Protein AF-A0A3G7TXI8-F1 (afdb_monomer_lite)

Radius of gyration: 10.06 Å; chains: 1; bounding box: 22×19×29 Å

pLDDT: mean 85.7, std 10.11, range [45.81, 92.81]

Foldseek 3Di:
DADDFFDKDFAQDFAQFFAWKAAPVDPPDIDTDHGRDGRHAHPVRGGMITHHTGPDPD

Organism: NCBI:txid587753

Secondary structure (DSSP, 8-state):
-PPPTT-EEETTSB-SS-EEEEETT-TT--EEE-TTSB-PPPTT--SEEEEEEE----

Structure (mmCIF, N/CA/C/O backbone):
data_AF-A0A3G7TXI8-F1
#
_entry.id   AF-A0A3G7TXI8-F1
#
loop_
_atom_site.group_PDB
_atom_site.id
_atom_site.type_symbol
_atom_site.label_atom_id
_atom_site.label_alt_id
_atom_site.label_comp_id
_atom_site.label_asym_id
_atom_site.label_entity_id
_atom_site.label_seq_id
_atom_site.pdbx_PDB_ins_code
_atom_site.Cartn_x
_atom_site.Cartn_y
_atom_site.Cartn_z
_atom_site.occupancy
_atom_site.B_iso_or_equiv
_atom_site.auth_seq_id
_atom_site.auth_comp_id
_atom_site.auth_asym_id
_atom_site.auth_atom_id
_atom_site.pdbx_PDB_model_num
ATOM 1 N N . MET A 1 1 ? 11.446 -10.123 -10.931 1.00 52.91 1 MET A N 1
ATOM 2 C CA . MET A 1 1 ? 9.997 -10.399 -11.060 1.00 52.91 1 MET A CA 1
ATOM 3 C C . MET A 1 1 ? 9.273 -9.252 -10.389 1.00 52.91 1 MET A C 1
ATOM 5 O O . MET A 1 1 ? 9.423 -9.114 -9.184 1.00 52.91 1 MET A O 1
ATOM 9 N N . ALA A 1 2 ? 8.591 -8.394 -11.149 1.00 63.41 2 ALA A N 1
ATOM 10 C CA . ALA A 1 2 ? 7.865 -7.276 -10.558 1.00 63.41 2 ALA A CA 1
ATOM 11 C C . ALA A 1 2 ? 6.526 -7.750 -9.972 1.00 63.41 2 ALA A C 1
ATOM 13 O O . ALA A 1 2 ? 5.825 -8.542 -10.611 1.00 63.41 2 ALA A O 1
ATOM 14 N N . LEU A 1 3 ? 6.163 -7.290 -8.770 1.00 75.44 3 LEU A N 1
ATOM 15 C CA . LEU A 1 3 ? 4.827 -7.554 -8.225 1.00 75.44 3 LEU A CA 1
ATOM 16 C C . LEU A 1 3 ? 3.768 -6.823 -9.054 1.00 75.44 3 LEU A C 1
ATOM 18 O O . LEU A 1 3 ? 3.967 -5.693 -9.502 1.00 75.44 3 LEU A O 1
ATOM 22 N N . LYS A 1 4 ? 2.621 -7.476 -9.242 1.00 79.44 4 LYS A N 1
ATOM 23 C CA . LYS A 1 4 ? 1.458 -6.872 -9.900 1.00 79.44 4 LYS A CA 1
ATOM 24 C C . LYS A 1 4 ? 0.718 -5.951 -8.930 1.00 79.44 4 LYS A C 1
ATOM 26 O O . LYS A 1 4 ? 0.753 -6.162 -7.718 1.00 79.44 4 LYS A O 1
ATOM 31 N N . ALA A 1 5 ? 0.011 -4.963 -9.480 1.00 81.25 5 ALA A N 1
ATOM 32 C CA . ALA A 1 5 ? -0.952 -4.165 -8.724 1.00 81.25 5 ALA A CA 1
ATOM 33 C C . ALA A 1 5 ? -1.898 -5.076 -7.915 1.00 81.25 5 ALA A C 1
ATOM 35 O O 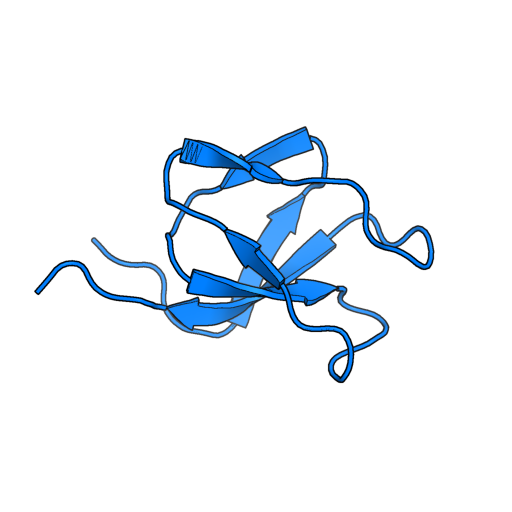. ALA A 1 5 ? -2.314 -6.128 -8.403 1.00 81.25 5 ALA A O 1
ATOM 36 N N . GLY A 1 6 ? -2.195 -4.686 -6.677 1.00 84.56 6 GLY A N 1
ATOM 37 C CA . GLY A 1 6 ? -2.929 -5.483 -5.693 1.00 84.56 6 GLY A CA 1
ATOM 38 C C . GLY A 1 6 ? -2.046 -6.262 -4.712 1.00 84.56 6 GLY A C 1
ATOM 39 O O . GLY A 1 6 ? -2.574 -6.831 -3.762 1.00 84.56 6 GLY A O 1
ATOM 40 N N . ALA A 1 7 ? -0.721 -6.274 -4.894 1.00 90.12 7 ALA A N 1
ATOM 41 C CA . ALA A 1 7 ? 0.198 -6.802 -3.887 1.00 90.12 7 ALA A CA 1
ATOM 42 C C . ALA A 1 7 ? 0.076 -6.031 -2.567 1.00 90.12 7 ALA A C 1
ATOM 44 O O . ALA A 1 7 ? -0.109 -4.817 -2.580 1.00 90.12 7 ALA A O 1
ATOM 45 N N . THR A 1 8 ? 0.213 -6.719 -1.438 1.00 91.19 8 THR A N 1
ATOM 46 C CA . THR A 1 8 ? 0.164 -6.108 -0.107 1.00 91.19 8 THR A CA 1
ATOM 47 C C . THR A 1 8 ? 1.509 -6.215 0.594 1.00 91.19 8 THR A C 1
ATOM 49 O O . THR A 1 8 ? 2.224 -7.192 0.388 1.00 91.19 8 THR A O 1
ATOM 52 N N . ALA A 1 9 ? 1.833 -5.233 1.426 1.00 90.75 9 ALA A N 1
ATOM 53 C CA . ALA A 1 9 ? 3.008 -5.249 2.292 1.00 90.75 9 ALA A CA 1
ATOM 54 C C . ALA A 1 9 ? 2.671 -4.607 3.642 1.00 90.75 9 ALA A C 1
ATOM 56 O O . ALA A 1 9 ? 1.872 -3.669 3.702 1.00 90.75 9 ALA A O 1
ATOM 57 N N . GLU A 1 10 ? 3.267 -5.101 4.716 1.00 92.19 10 GLU A N 1
ATOM 58 C CA . GLU A 1 10 ? 3.109 -4.610 6.079 1.00 92.19 10 GLU A CA 1
ATOM 59 C C . GLU A 1 10 ? 3.914 -3.326 6.318 1.00 92.19 10 GLU A C 1
ATOM 61 O O . GLU A 1 10 ? 4.923 -3.028 5.677 1.00 92.19 10 GLU A O 1
ATOM 66 N N . ILE A 1 11 ? 3.469 -2.519 7.275 1.00 90.81 11 ILE A N 1
ATOM 67 C CA . ILE A 1 11 ? 4.257 -1.384 7.754 1.00 90.81 11 ILE A CA 1
ATOM 68 C C . ILE A 1 11 ? 5.537 -1.884 8.444 1.00 90.81 11 ILE A C 1
ATOM 70 O O . ILE A 1 11 ? 5.522 -2.840 9.212 1.00 90.81 11 ILE A O 1
ATOM 74 N N . GLY A 1 12 ? 6.663 -1.221 8.190 1.00 89.31 12 GLY A N 1
ATOM 75 C CA . GLY A 1 12 ? 7.960 -1.575 8.771 1.00 89.31 12 GLY A CA 1
ATOM 76 C C . GLY A 1 12 ? 8.741 -2.661 8.024 1.00 89.31 12 GLY A C 1
ATOM 77 O O . G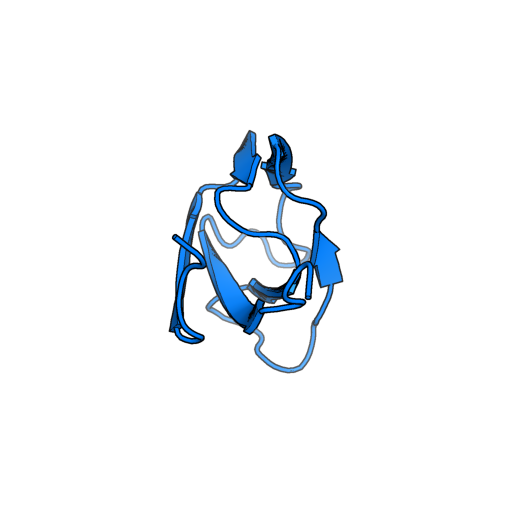LY A 1 12 ? 9.933 -2.816 8.295 1.00 89.31 12 GLY A O 1
ATOM 78 N N . GLU A 1 13 ? 8.146 -3.360 7.053 1.00 90.75 13 GLU A N 1
ATOM 79 C CA . GLU A 1 13 ? 8.883 -4.300 6.201 1.00 90.75 13 GLU A CA 1
ATOM 80 C C . GLU A 1 13 ? 9.562 -3.597 5.012 1.00 90.75 13 GLU A C 1
ATOM 82 O O . GLU A 1 13 ? 9.260 -2.447 4.672 1.00 90.75 13 GLU A O 1
ATOM 87 N N . LYS A 1 14 ? 10.500 -4.289 4.353 1.00 90.44 14 LYS A N 1
ATOM 88 C CA . LYS A 1 14 ? 11.097 -3.791 3.108 1.00 90.44 14 LYS A CA 1
ATOM 89 C C . LYS A 1 14 ? 10.097 -3.920 1.966 1.00 90.44 14 LYS A C 1
ATOM 91 O O . LYS A 1 14 ? 9.660 -5.017 1.645 1.00 90.44 14 LYS A O 1
ATOM 96 N N . CYS A 1 15 ? 9.833 -2.805 1.299 1.00 88.81 15 CYS A N 1
ATOM 97 C CA . CYS A 1 15 ? 8.970 -2.702 0.139 1.00 88.81 15 CYS A CA 1
ATOM 98 C C . CYS A 1 15 ? 9.411 -3.705 -0.938 1.00 88.81 15 CYS A C 1
ATOM 100 O O . CYS A 1 15 ? 10.513 -3.573 -1.488 1.00 88.81 15 CYS A O 1
ATOM 102 N N . PRO A 1 16 ? 8.572 -4.697 -1.262 1.00 86.62 16 PRO A N 1
ATOM 103 C CA . PRO A 1 16 ? 8.965 -5.766 -2.167 1.00 86.62 16 PRO A CA 1
ATOM 104 C C . PRO A 1 16 ? 8.963 -5.312 -3.633 1.00 86.62 16 PRO A C 1
ATOM 106 O O . PRO A 1 16 ? 9.632 -5.920 -4.464 1.00 86.62 16 PRO A O 1
ATOM 109 N N . GLN A 1 17 ? 8.238 -4.234 -3.959 1.00 88.44 17 GLN A N 1
ATOM 110 C CA . GLN A 1 17 ? 8.136 -3.689 -5.312 1.00 88.44 17 GLN A CA 1
ATOM 111 C C . GLN A 1 17 ? 8.041 -2.167 -5.309 1.00 88.44 17 GLN A C 1
ATOM 113 O O . GLN A 1 17 ? 7.146 -1.581 -4.701 1.00 88.44 17 GLN A O 1
ATOM 118 N N . GLY A 1 18 ? 8.917 -1.530 -6.085 1.00 89.00 18 GLY A N 1
ATOM 119 C CA . GLY A 1 18 ? 8.840 -0.098 -6.335 1.00 89.00 18 GLY A CA 1
ATOM 120 C C . GLY A 1 18 ? 7.528 0.273 -7.028 1.00 89.00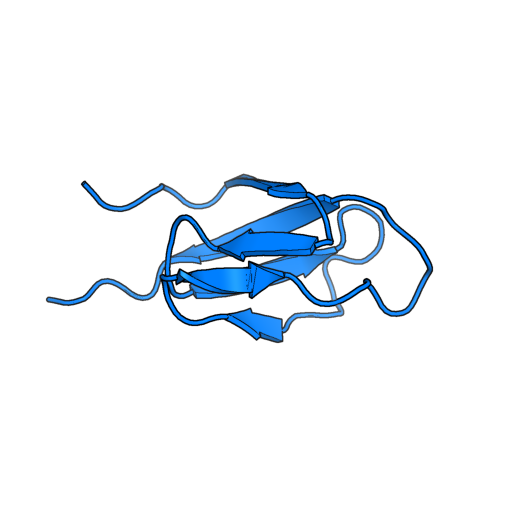 18 GLY A C 1
ATOM 121 O O . GLY A 1 18 ? 7.142 -0.366 -8.012 1.00 89.00 18 GLY A O 1
ATOM 122 N N . GLY A 1 19 ? 6.828 1.283 -6.524 1.00 90.81 19 GLY A N 1
ATOM 123 C CA . GLY A 1 19 ? 5.556 1.709 -7.092 1.00 90.81 19 GLY A CA 1
ATOM 124 C C . G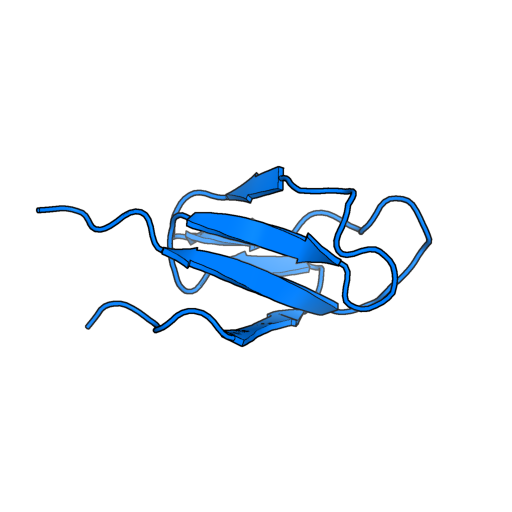LY A 1 19 ? 4.810 2.739 -6.267 1.00 90.81 19 GLY A C 1
ATOM 125 O O . GLY A 1 19 ? 5.276 3.219 -5.235 1.00 90.81 19 GLY A O 1
ATOM 126 N N . ILE A 1 20 ? 3.611 3.064 -6.735 1.00 92.00 20 ILE A N 1
ATOM 127 C CA . ILE A 1 20 ? 2.614 3.819 -5.989 1.00 92.00 20 ILE A CA 1
ATOM 128 C C . ILE A 1 20 ? 1.806 2.830 -5.156 1.00 92.00 20 ILE A C 1
ATOM 13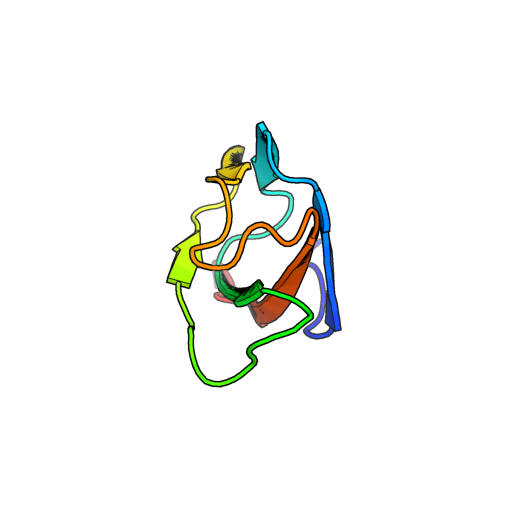0 O O . ILE A 1 20 ? 1.152 1.946 -5.705 1.00 92.00 20 ILE A O 1
ATOM 134 N N . TRP A 1 21 ? 1.812 3.014 -3.845 1.00 92.19 21 TRP A N 1
ATOM 135 C CA . TRP A 1 21 ? 1.055 2.235 -2.877 1.00 92.19 21 TRP A CA 1
ATOM 136 C C . TRP A 1 21 ? -0.015 3.101 -2.212 1.00 92.19 21 TRP A C 1
ATOM 138 O O . TRP A 1 21 ? 0.098 4.322 -2.172 1.00 92.19 21 TRP A O 1
ATOM 148 N N . TYR A 1 22 ? -1.063 2.485 -1.687 1.00 92.69 22 TYR A N 1
ATOM 149 C CA . TYR A 1 22 ? -2.109 3.135 -0.900 1.00 92.69 22 TYR A CA 1
ATOM 150 C C . TYR A 1 22 ? -2.411 2.299 0.341 1.00 92.69 22 TYR A C 1
ATOM 152 O O . TYR A 1 22 ? -2.256 1.081 0.297 1.00 92.69 22 TYR A O 1
ATOM 160 N N . PRO A 1 23 ? -2.814 2.907 1.456 1.00 92.81 23 PRO A N 1
ATOM 161 C CA . PRO A 1 23 ? -3.158 2.160 2.644 1.00 92.81 23 PRO A CA 1
ATOM 162 C C . PRO A 1 23 ? -4.544 1.515 2.456 1.00 92.81 23 PRO A C 1
ATOM 164 O O . PRO A 1 23 ? -5.410 2.060 1.766 1.00 92.81 23 PRO A O 1
ATOM 167 N N . VAL A 1 24 ? -4.737 0.313 3.003 1.00 89.06 24 VAL A N 1
ATOM 168 C CA . VAL A 1 24 ? -5.904 -0.541 2.687 1.00 89.06 24 VAL A CA 1
ATOM 169 C C . VAL A 1 24 ? -7.264 0.117 2.972 1.00 89.06 24 VAL A C 1
ATOM 171 O O . VAL A 1 24 ? -8.242 -0.178 2.289 1.00 89.06 24 VAL A O 1
ATOM 174 N N . GLY A 1 25 ? -7.334 1.022 3.947 1.00 86.44 25 GLY A N 1
ATOM 175 C CA . GLY A 1 25 ? -8.539 1.756 4.326 1.00 86.44 25 GLY A CA 1
ATOM 176 C C . GLY A 1 25 ? -8.729 3.083 3.586 1.00 86.44 25 GLY A C 1
ATOM 177 O O . GLY A 1 25 ? -9.818 3.650 3.647 1.00 86.44 25 GLY A O 1
ATOM 178 N N . ASN A 1 26 ? -7.718 3.589 2.869 1.00 87.06 26 ASN A N 1
ATOM 179 C CA . ASN A 1 26 ? -7.808 4.864 2.156 1.00 87.06 26 ASN A CA 1
ATOM 180 C C . ASN A 1 26 ? -7.110 4.837 0.778 1.00 87.06 26 ASN A C 1
ATOM 182 O O . ASN A 1 26 ? -5.986 5.327 0.636 1.00 87.06 26 ASN A O 1
ATOM 186 N N . PRO A 1 27 ? -7.792 4.362 -0.283 1.00 85.94 27 PRO A N 1
ATOM 187 C CA . PRO A 1 27 ? -7.233 4.294 -1.639 1.00 85.94 27 PRO A CA 1
ATOM 188 C C . PRO A 1 27 ? -6.972 5.656 -2.301 1.00 85.94 27 PRO A C 1
ATOM 190 O O . PRO A 1 27 ? -6.297 5.723 -3.337 1.00 85.94 27 PRO A O 1
ATOM 193 N N . SER A 1 28 ? -7.485 6.741 -1.717 1.00 87.81 28 SER A N 1
ATOM 194 C CA . SER A 1 28 ? -7.208 8.112 -2.154 1.00 87.81 28 SER A CA 1
ATOM 195 C C . SER A 1 28 ? -5.840 8.601 -1.674 1.00 87.81 28 SER A C 1
ATOM 197 O O . SER A 1 28 ? -5.228 9.444 -2.325 1.00 87.81 28 SER A O 1
ATOM 199 N N . SER A 1 29 ? -5.331 8.059 -0.563 1.00 89.75 29 SER A N 1
ATOM 200 C CA . SER A 1 29 ? -4.035 8.431 0.002 1.00 89.75 29 SER A CA 1
ATOM 201 C C . SER A 1 29 ? -2.910 7.596 -0.607 1.00 89.75 29 SER A C 1
ATOM 203 O O . SER A 1 29 ? -2.465 6.607 -0.034 1.00 89.75 29 SER A O 1
ATOM 205 N N . THR A 1 30 ? -2.411 7.988 -1.773 1.00 91.25 30 THR A N 1
ATOM 206 C CA . THR A 1 30 ? -1.313 7.269 -2.432 1.00 91.25 30 THR A CA 1
ATOM 207 C C . THR A 1 30 ? 0.067 7.783 -2.029 1.00 91.25 30 THR A C 1
ATOM 209 O O . THR A 1 30 ? 0.269 8.988 -1.894 1.00 91.25 30 THR A O 1
ATOM 212 N N . ARG A 1 31 ? 1.048 6.883 -1.928 1.00 90.06 31 ARG A N 1
ATOM 213 C CA . ARG A 1 31 ? 2.452 7.188 -1.651 1.00 90.06 31 ARG A CA 1
ATOM 214 C C . ARG A 1 31 ? 3.379 6.347 -2.523 1.00 90.06 31 ARG A C 1
ATOM 216 O O . ARG A 1 31 ? 3.138 5.165 -2.733 1.00 90.06 31 ARG A O 1
ATOM 223 N N . SER A 1 32 ? 4.445 6.950 -3.032 1.00 90.62 32 SER A N 1
ATOM 224 C CA . SER A 1 32 ? 5.478 6.243 -3.790 1.00 90.62 32 SER A CA 1
ATOM 225 C C . SER A 1 32 ? 6.490 5.587 -2.851 1.00 90.62 32 SER A C 1
ATOM 227 O O . SER A 1 32 ? 7.086 6.275 -2.022 1.00 90.62 32 SER A O 1
ATOM 229 N N . PHE A 1 33 ? 6.738 4.292 -3.028 1.00 89.94 33 PHE A N 1
ATOM 230 C CA . PHE A 1 33 ? 7.816 3.568 -2.357 1.00 89.94 33 PHE A CA 1
ATOM 231 C C . PHE A 1 33 ? 8.764 2.987 -3.395 1.00 89.94 33 PHE A C 1
ATOM 233 O O . PHE A 1 33 ? 8.322 2.380 -4.364 1.00 89.94 33 PHE A O 1
ATOM 240 N N . GLY A 1 34 ? 10.069 3.153 -3.185 1.00 88.69 34 GLY A N 1
ATOM 241 C CA . GLY A 1 34 ? 11.081 2.435 -3.963 1.00 88.69 34 GLY A CA 1
ATOM 242 C C . GLY A 1 34 ? 11.226 0.990 -3.483 1.00 88.69 34 GLY A C 1
ATOM 243 O O . GLY A 1 34 ? 10.950 0.697 -2.320 1.00 88.69 34 GLY A O 1
ATOM 244 N N . ILE A 1 35 ? 11.685 0.096 -4.358 1.00 88.50 35 ILE A N 1
ATOM 245 C CA . ILE A 1 35 ? 11.999 -1.282 -3.967 1.00 88.50 35 ILE A CA 1
ATOM 246 C C . ILE A 1 35 ? 13.081 -1.292 -2.876 1.00 88.50 35 ILE A C 1
ATOM 248 O O . ILE A 1 35 ? 14.034 -0.518 -2.924 1.00 88.50 35 ILE A O 1
ATOM 252 N N . GLY A 1 36 ? 12.906 -2.128 -1.855 1.00 87.12 36 GLY A N 1
ATOM 253 C CA . GLY A 1 36 ? 13.822 -2.239 -0.719 1.00 87.12 36 GLY A CA 1
ATOM 254 C C . GLY A 1 36 ? 13.710 -1.130 0.337 1.00 87.12 36 GLY A C 1
ATOM 255 O O . GLY A 1 36 ? 14.316 -1.277 1.399 1.00 87.12 36 GLY A O 1
ATOM 256 N N . ASN A 1 37 ? 12.931 -0.065 0.100 1.00 89.62 37 ASN A N 1
ATOM 257 C CA . ASN A 1 37 ? 12.660 0.955 1.120 1.00 89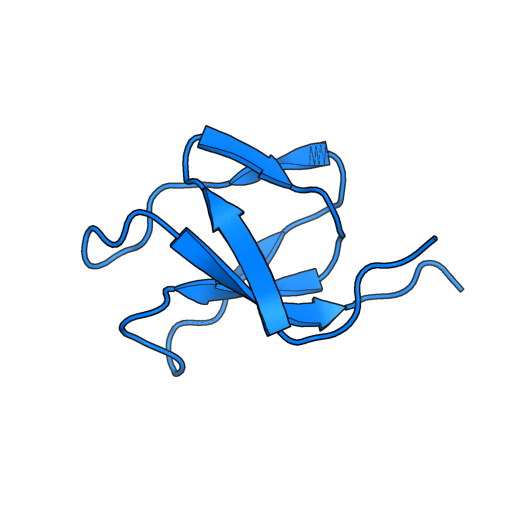.62 37 ASN A CA 1
ATOM 258 C C . ASN A 1 37 ? 11.724 0.426 2.202 1.00 89.62 37 ASN A C 1
ATOM 260 O O . ASN A 1 37 ? 10.825 -0.352 1.914 1.00 89.62 37 ASN A O 1
ATOM 264 N N . THR A 1 38 ? 11.871 0.896 3.436 1.00 91.56 38 THR A N 1
ATOM 265 C CA . THR A 1 38 ? 10.952 0.532 4.519 1.00 91.56 38 THR A CA 1
ATOM 266 C C . THR A 1 38 ? 9.565 1.134 4.286 1.00 91.56 38 THR A C 1
ATOM 268 O O . THR A 1 38 ? 9.429 2.346 4.099 1.00 91.56 38 THR A O 1
ATOM 271 N N . MET A 1 39 ? 8.530 0.294 4.334 1.00 90.00 39 MET A N 1
ATOM 272 C CA . MET A 1 39 ? 7.132 0.717 4.322 1.00 90.00 39 MET A CA 1
ATOM 273 C C . MET A 1 39 ? 6.857 1.595 5.542 1.00 90.00 39 MET A C 1
ATOM 275 O O . MET A 1 39 ? 6.928 1.150 6.686 1.00 90.00 39 MET A O 1
ATOM 279 N N . THR A 1 40 ? 6.557 2.868 5.319 1.00 89.88 40 THR A N 1
ATOM 280 C CA . THR A 1 40 ? 6.264 3.798 6.417 1.00 89.88 40 THR A CA 1
ATOM 281 C C . THR A 1 40 ? 4.878 3.536 6.991 1.00 89.88 40 THR A C 1
ATOM 283 O O . THR A 1 40 ? 4.009 3.105 6.238 1.00 89.88 40 THR A O 1
ATOM 286 N N . PRO A 1 41 ? 4.609 3.863 8.264 1.00 89.00 41 PRO A N 1
ATOM 287 C CA . PRO A 1 41 ? 3.256 3.791 8.803 1.00 89.00 41 PRO A CA 1
ATOM 288 C C . PRO A 1 41 ? 2.276 4.604 7.951 1.00 89.00 41 PRO A C 1
ATOM 290 O O . PRO A 1 41 ? 2.614 5.660 7.403 1.00 89.00 41 PRO A O 1
ATOM 293 N N . THR A 1 42 ? 1.072 4.069 7.798 1.00 86.25 42 THR A N 1
ATOM 294 C CA . THR A 1 42 ? -0.007 4.711 7.048 1.00 86.25 42 THR A CA 1
ATOM 295 C C . THR A 1 42 ? -0.567 5.896 7.846 1.00 86.25 42 THR A C 1
ATOM 297 O O . THR A 1 42 ? -0.499 5.907 9.079 1.00 86.25 42 THR A O 1
ATOM 300 N N . PRO A 1 43 ? -1.127 6.917 7.178 1.00 83.31 43 PRO A N 1
ATOM 301 C CA . PRO A 1 43 ? -1.613 8.113 7.862 1.00 83.31 43 PRO A CA 1
ATOM 302 C C . PRO A 1 43 ? -2.820 7.861 8.778 1.00 83.31 43 PRO A C 1
ATOM 304 O O . PRO A 1 43 ? -3.003 8.628 9.718 1.00 83.31 43 PRO A O 1
ATOM 307 N N . ASN A 1 44 ? -3.620 6.809 8.547 1.00 82.56 44 ASN A N 1
ATOM 308 C CA . ASN A 1 44 ? -4.784 6.493 9.387 1.00 82.56 44 ASN A CA 1
ATOM 309 C C . ASN A 1 44 ? -4.566 5.265 10.290 1.00 82.56 44 ASN A C 1
ATOM 311 O O . ASN A 1 44 ? -5.519 4.781 10.894 1.00 82.56 44 ASN A O 1
ATOM 315 N N . GLY A 1 45 ? -3.326 4.772 10.412 1.00 84.44 45 GLY A N 1
ATOM 316 C CA . GLY A 1 45 ? -2.983 3.671 11.321 1.00 84.44 45 GLY A CA 1
ATOM 317 C C . GLY A 1 45 ? -3.328 2.270 10.804 1.00 84.44 45 GLY A C 1
ATOM 318 O O . GLY A 1 45 ? -3.405 1.325 11.581 1.00 84.44 45 GLY A O 1
ATOM 319 N N . GLU A 1 46 ? -3.536 2.112 9.501 1.00 88.19 46 GLU A N 1
ATOM 320 C CA . GLU A 1 46 ? -3.600 0.811 8.844 1.00 88.19 46 GLU A CA 1
ATOM 321 C C . GLU A 1 46 ? -2.234 0.100 8.843 1.00 88.19 46 GLU A C 1
ATOM 323 O O . GLU A 1 46 ? -1.189 0.719 8.621 1.00 88.19 46 GLU A O 1
ATOM 328 N N . ASN A 1 47 ? -2.250 -1.224 9.005 1.00 89.19 47 ASN A N 1
ATOM 329 C CA . ASN A 1 47 ? -1.031 -2.039 9.065 1.00 89.19 47 ASN A CA 1
ATOM 330 C C . ASN A 1 47 ? -0.496 -2.466 7.693 1.00 89.19 47 ASN A C 1
ATOM 332 O O . ASN A 1 47 ? 0.622 -2.966 7.617 1.00 89.19 47 ASN A O 1
ATOM 336 N N . HIS A 1 48 ? -1.269 -2.274 6.621 1.00 90.69 48 HIS A N 1
ATOM 337 C CA . HIS A 1 48 ? -0.925 -2.762 5.288 1.00 90.69 48 HIS A CA 1
ATOM 338 C C . HIS A 1 48 ? -1.027 -1.670 4.227 1.00 90.69 48 HIS A C 1
ATOM 340 O O . HIS A 1 48 ? -2.002 -0.911 4.168 1.00 90.69 48 HIS A O 1
ATOM 346 N N . TRP A 1 49 ? -0.045 -1.672 3.336 1.00 92.06 49 TRP A N 1
ATOM 347 C CA . TRP A 1 49 ? -0.056 -0.980 2.060 1.00 92.06 49 TRP A CA 1
ATOM 348 C C . TRP A 1 49 ? -0.464 -1.939 0.952 1.00 92.06 49 TRP A C 1
ATOM 350 O O . TRP A 1 49 ? -0.098 -3.109 0.960 1.00 92.06 49 TRP A O 1
ATOM 360 N N . VAL A 1 50 ? -1.184 -1.418 -0.031 1.00 92.75 50 VAL A N 1
ATOM 361 C CA . VAL A 1 50 ? -1.603 -2.119 -1.238 1.00 92.75 50 VAL A CA 1
ATOM 362 C C . VAL A 1 50 ? -0.993 -1.417 -2.444 1.00 92.75 50 VAL A C 1
ATOM 364 O O . VAL A 1 50 ? -1.047 -0.194 -2.569 1.00 92.75 50 VAL A O 1
ATOM 367 N N . LEU A 1 51 ? -0.376 -2.177 -3.337 1.00 92.38 51 LEU A N 1
ATOM 368 C CA . LEU A 1 51 ? 0.280 -1.662 -4.526 1.00 92.38 51 LEU A CA 1
ATOM 369 C C . LEU A 1 51 ? -0.782 -1.225 -5.535 1.00 92.38 51 LEU A C 1
ATOM 371 O O . LEU A 1 51 ? -1.500 -2.056 -6.086 1.00 92.38 51 LEU A O 1
ATOM 375 N N . LYS A 1 52 ? -0.873 0.077 -5.810 1.00 91.12 52 LYS A N 1
ATOM 376 C CA . LYS A 1 52 ? -1.758 0.633 -6.843 1.00 91.12 52 LYS A CA 1
ATOM 377 C C . LYS A 1 52 ? -1.169 0.442 -8.227 1.00 91.12 52 LYS A C 1
ATOM 379 O O . LYS A 1 52 ? -1.815 -0.097 -9.117 1.00 91.12 52 LYS A O 1
ATOM 384 N N . THR A 1 53 ? 0.065 0.907 -8.383 1.00 89.94 53 THR A N 1
ATOM 385 C CA . THR A 1 53 ? 0.740 0.983 -9.673 1.00 89.94 53 THR A CA 1
ATOM 386 C C . THR A 1 53 ? 2.191 0.576 -9.468 1.00 89.94 53 THR A C 1
ATOM 388 O O . THR A 1 53 ? 2.933 1.340 -8.848 1.00 89.94 53 THR A O 1
ATOM 391 N N . PRO A 1 54 ? 2.623 -0.601 -9.948 1.00 88.06 54 PRO A N 1
ATOM 392 C CA . PRO A 1 54 ? 4.043 -0.916 -9.993 1.00 88.06 54 PRO A CA 1
ATOM 393 C C . PRO A 1 54 ? 4.739 0.073 -10.927 1.00 88.06 54 PRO A C 1
ATOM 395 O O . PRO A 1 54 ? 4.334 0.234 -12.076 1.00 88.06 54 PRO A O 1
ATOM 398 N N . THR A 1 55 ? 5.790 0.730 -10.448 1.00 81.06 55 THR A N 1
ATOM 399 C CA . THR A 1 55 ? 6.766 1.357 -11.342 1.00 81.06 55 THR A CA 1
ATOM 400 C C . THR A 1 55 ? 7.764 0.269 -11.692 1.00 81.06 55 THR A C 1
ATOM 402 O O . THR A 1 55 ? 8.541 -0.159 -10.835 1.00 81.06 55 THR A O 1
ATOM 405 N N . GLY A 1 56 ? 7.649 -0.256 -12.910 1.00 61.75 56 GLY A N 1
ATOM 406 C CA . GLY A 1 56 ? 8.642 -1.159 -13.472 1.00 61.75 56 GLY A CA 1
ATOM 407 C C . GLY A 1 56 ? 9.934 -0.391 -13.718 1.00 61.75 56 GLY A C 1
ATOM 408 O O . GLY A 1 56 ? 9.902 0.693 -14.292 1.00 61.75 56 GLY A O 1
ATOM 409 N N . ASP A 1 57 ? 11.036 -0.944 -13.228 1.00 52.88 57 ASP A N 1
ATOM 410 C CA . ASP A 1 57 ? 12.327 -0.825 -13.897 1.00 52.88 57 ASP A CA 1
ATOM 411 C C . ASP A 1 57 ? 12.135 -1.536 -15.250 1.00 52.88 57 ASP A C 1
ATOM 413 O O . ASP A 1 57 ? 11.953 -2.757 -15.274 1.00 52.88 57 ASP A O 1
ATOM 417 N N . ASP A 1 58 ? 11.950 -0.752 -16.313 1.00 45.81 58 ASP A N 1
ATOM 418 C CA . ASP A 1 58 ? 12.068 -1.191 -17.711 1.00 45.81 58 ASP A CA 1
ATOM 419 C C . ASP A 1 58 ? 13.492 -0.888 -18.183 1.00 45.81 58 ASP A C 1
ATOM 421 O O . ASP A 1 58 ? 13.958 0.244 -17.901 1.00 45.81 58 ASP A O 1
#

Sequence (58 aa):
MALKAGATAEIGEKCPQGGIWYPVGNPSSTRSFGIGNTMTPTPNGENHWVLKTPTGDD